Protein AF-A0AAW5B173-F1 (afdb_monomer)

Radius of gyration: 27.94 Å; Cα contacts (8 Å, |Δi|>4): 89; chains: 1; bounding box: 63×48×74 Å

Foldseek 3Di:
DDPVVVVLVVVLVVLLVVLVVVLVPPPPDPCDPVNNVVSLVVSLVSVCVVPVPDPVSVVSSVVSVVSVVVPPPPPPPPPPADQLFWAADPVRDIDGHRDPPDDDDDDDDPPPCCCPRPVLSRLLSCQLSLHDDDDDDPDDCPVVVSNVVSCVVNVRPDDDDDDDPPVD

pLDDT: mean 74.43, std 15.63, range [38.22, 95.88]

Solvent-accessible surface area (backbone atoms only — not comparable to full-atom values): 10838 Å² total; per-residue (Å²): 132,64,70,66,61,58,51,52,53,52,53,51,54,55,53,55,51,53,59,53,53,62,65,75,47,71,86,80,55,90,71,49,72,65,58,55,51,53,51,48,51,51,5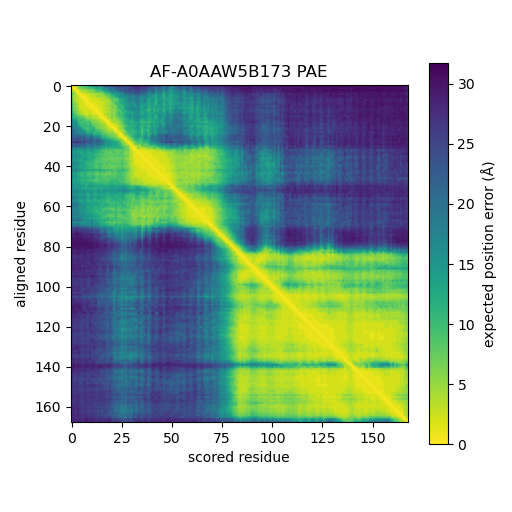3,48,51,53,47,43,75,76,40,80,86,53,75,70,68,52,53,62,52,52,48,52,52,53,50,50,62,71,58,60,67,79,72,79,75,76,69,87,64,76,57,68,35,74,46,79,44,96,87,70,50,70,53,70,40,76,59,87,87,60,83,86,86,91,81,76,65,87,88,67,45,58,59,73,74,47,47,52,57,50,51,48,38,39,44,69,67,61,55,87,81,86,85,87,64,89,59,89,51,57,58,56,54,50,49,56,52,45,36,68,73,60,66,44,88,69,88,88,86,85,84,84,72,90,89,112

Organism: Phocaeicola vulgatus (NCBI:txid821)

Secondary structure (DSSP, 8-state):
--HHHHHHHHHHHHHHHHHHHHHH-TTT----HHHHHHHHHHHHHHHHHH-TT-GGGHHHHHHHHHHHHHT--------SPPPSEEEEPTTS-EEEE--TTS-------TTS-HIIIIIHHHHHHHHHTT--------STTHHHHHHHHHHHHHT-SS-------TT-

Mean predicted aligned error: 16.07 Å

Structure (mmCIF, N/CA/C/O backbone):
data_AF-A0AAW5B173-F1
#
_entry.id   AF-A0AAW5B173-F1
#
loop_
_atom_site.group_PDB
_atom_site.id
_atom_site.type_symbol
_atom_site.label_atom_id
_atom_site.label_alt_id
_atom_site.label_comp_id
_atom_site.label_asym_id
_atom_site.label_entity_id
_atom_site.label_seq_id
_atom_site.pdbx_PDB_ins_code
_atom_site.Cartn_x
_atom_site.Cartn_y
_atom_site.Cartn_z
_atom_site.occupancy
_atom_site.B_iso_or_equiv
_atom_site.auth_seq_id
_atom_site.auth_comp_id
_atom_site.auth_asym_id
_atom_site.auth_atom_id
_atom_site.pdbx_PDB_model_num
ATOM 1 N N . MET A 1 1 ? 40.596 -34.168 -40.998 1.00 51.16 1 MET A N 1
ATOM 2 C CA . MET A 1 1 ? 39.639 -33.138 -40.538 1.00 51.16 1 MET A CA 1
ATOM 3 C C . MET A 1 1 ? 40.413 -32.224 -39.595 1.00 51.16 1 MET A C 1
ATOM 5 O O . MET A 1 1 ? 40.800 -32.687 -38.531 1.00 51.16 1 MET A O 1
ATOM 9 N N . ASN A 1 2 ? 40.796 -31.025 -40.049 1.00 49.12 2 ASN A N 1
ATOM 10 C CA . ASN A 1 2 ? 41.747 -30.163 -39.331 1.00 49.12 2 ASN A CA 1
ATOM 11 C C . ASN A 1 2 ? 41.165 -29.654 -38.004 1.00 49.12 2 ASN A C 1
ATOM 13 O O . ASN A 1 2 ? 39.998 -29.263 -37.943 1.00 49.12 2 ASN A O 1
ATOM 17 N N . MET A 1 3 ? 41.997 -29.645 -36.960 1.00 54.06 3 MET A N 1
ATOM 18 C CA . MET A 1 3 ? 41.644 -29.212 -35.601 1.00 54.06 3 MET A CA 1
ATOM 19 C C . MET A 1 3 ? 41.111 -27.768 -35.548 1.00 54.06 3 MET A C 1
ATOM 21 O O . MET A 1 3 ? 40.258 -27.472 -34.712 1.00 54.06 3 MET A O 1
ATOM 25 N N . ASP A 1 4 ? 41.512 -26.916 -36.493 1.00 65.25 4 ASP A N 1
ATOM 26 C CA . ASP A 1 4 ? 41.106 -25.506 -36.573 1.00 65.25 4 ASP A CA 1
ATOM 27 C C . ASP A 1 4 ? 39.616 -25.328 -36.892 1.00 65.25 4 ASP A C 1
ATOM 29 O O . ASP A 1 4 ? 38.929 -24.522 -36.266 1.00 65.25 4 ASP A O 1
ATOM 33 N N . HIS A 1 5 ? 39.063 -26.150 -37.788 1.00 57.53 5 HIS A N 1
ATOM 34 C CA . HIS A 1 5 ? 37.633 -26.096 -38.113 1.00 57.53 5 HIS A CA 1
ATOM 35 C C . HIS A 1 5 ? 36.759 -26.539 -36.939 1.00 57.53 5 HIS A C 1
ATOM 37 O O . HIS A 1 5 ? 35.691 -25.976 -36.706 1.00 57.53 5 HIS A O 1
ATOM 43 N N . MET A 1 6 ? 37.211 -27.530 -36.169 1.00 56.50 6 MET A N 1
ATOM 44 C CA . MET A 1 6 ? 36.481 -28.000 -34.993 1.00 56.50 6 MET A CA 1
ATOM 45 C C . MET A 1 6 ? 36.509 -26.963 -33.861 1.00 56.50 6 MET A C 1
ATOM 47 O O . MET A 1 6 ? 35.520 -26.820 -33.143 1.00 56.50 6 MET A O 1
ATOM 51 N N . PHE A 1 7 ? 37.608 -26.218 -33.718 1.00 63.25 7 PHE A N 1
ATOM 52 C CA . PHE A 1 7 ? 37.722 -25.137 -32.739 1.00 63.25 7 PHE A CA 1
ATOM 53 C C . PHE A 1 7 ? 36.816 -23.948 -33.099 1.00 63.25 7 PHE A C 1
ATOM 55 O O . PHE A 1 7 ? 36.067 -23.464 -32.250 1.00 63.25 7 PHE A O 1
ATOM 62 N N . ILE A 1 8 ? 36.796 -23.554 -34.376 1.00 61.97 8 ILE A N 1
ATOM 63 C CA . ILE A 1 8 ? 35.928 -22.486 -34.894 1.00 61.97 8 ILE A CA 1
ATOM 64 C C . ILE A 1 8 ? 34.444 -22.858 -34.757 1.00 61.97 8 ILE A C 1
ATOM 66 O O . ILE A 1 8 ? 33.654 -22.047 -34.278 1.00 61.97 8 ILE A O 1
ATOM 70 N N . MET A 1 9 ? 34.056 -24.100 -35.073 1.00 60.03 9 MET A N 1
ATOM 71 C CA . MET A 1 9 ? 32.668 -24.549 -34.894 1.00 60.03 9 MET A CA 1
ATOM 72 C C . MET A 1 9 ? 32.230 -24.564 -33.423 1.00 60.03 9 MET A C 1
ATOM 74 O O . MET A 1 9 ? 31.082 -24.237 -33.122 1.00 60.03 9 MET A O 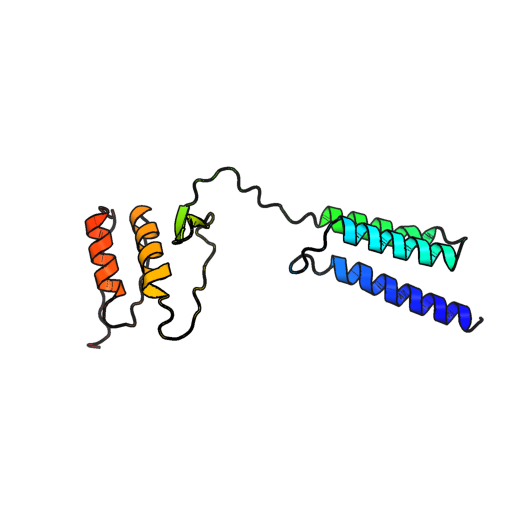1
ATOM 78 N N . ARG A 1 10 ? 33.129 -24.903 -32.489 1.00 57.72 10 ARG A N 1
ATOM 79 C CA . ARG A 1 10 ? 32.835 -24.861 -31.046 1.00 57.72 10 ARG A CA 1
ATOM 80 C C . ARG A 1 10 ? 32.691 -23.431 -30.525 1.00 57.72 10 ARG A C 1
ATOM 82 O O . ARG A 1 10 ? 31.810 -23.185 -29.705 1.00 57.72 10 ARG A O 1
ATOM 89 N N . LEU A 1 11 ? 33.507 -22.498 -31.018 1.00 59.88 11 LEU A N 1
ATOM 90 C CA . LEU A 1 11 ? 33.406 -21.078 -30.675 1.00 59.88 11 LEU A CA 1
ATOM 91 C C . LEU A 1 11 ? 32.110 -20.459 -31.222 1.00 59.88 11 LEU A C 1
ATOM 93 O O . LEU A 1 11 ? 31.413 -19.758 -30.492 1.00 59.88 11 LEU A O 1
ATOM 97 N N . ALA A 1 12 ? 31.740 -20.787 -32.463 1.00 59.53 12 ALA A N 1
ATOM 98 C CA . ALA A 1 12 ? 30.469 -20.373 -33.052 1.00 59.53 12 ALA A CA 1
ATOM 99 C C . ALA A 1 12 ? 29.271 -20.933 -32.262 1.00 59.53 12 ALA A C 1
ATOM 101 O O . ALA A 1 12 ? 28.361 -20.183 -31.922 1.00 59.53 12 ALA A O 1
ATOM 102 N N . ALA A 1 13 ? 29.294 -22.218 -31.885 1.00 59.66 13 ALA A N 1
ATOM 103 C CA . ALA A 1 13 ? 28.235 -22.838 -31.081 1.0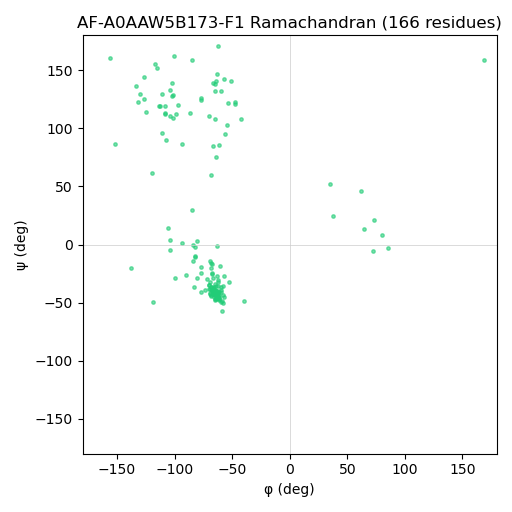0 59.66 13 ALA A CA 1
ATOM 104 C C . ALA A 1 13 ? 28.079 -22.203 -29.681 1.00 59.66 13 ALA A C 1
ATOM 106 O O . ALA A 1 13 ? 26.959 -22.069 -29.188 1.00 59.66 13 ALA A O 1
ATOM 107 N N . LEU A 1 14 ? 29.183 -21.775 -29.056 1.00 59.16 14 LEU A N 1
ATOM 108 C CA . LEU A 1 14 ? 29.177 -21.059 -27.773 1.00 59.16 14 LEU A CA 1
ATOM 109 C C . LEU A 1 14 ? 28.554 -19.659 -27.882 1.00 59.16 14 LEU A C 1
ATOM 111 O O . LEU A 1 14 ? 27.795 -19.267 -26.996 1.00 59.16 14 LEU A O 1
ATOM 115 N N . LEU A 1 15 ? 28.822 -18.933 -28.972 1.00 58.38 15 LEU A N 1
ATOM 116 C CA . LEU A 1 15 ? 28.199 -17.632 -29.244 1.00 58.38 15 LEU A CA 1
ATOM 117 C C . LEU A 1 15 ? 26.698 -17.785 -29.550 1.00 58.38 15 LEU A C 1
ATOM 119 O O . LEU A 1 15 ? 25.884 -17.101 -28.932 1.00 58.38 15 LEU A O 1
ATOM 123 N N . PHE A 1 16 ? 26.313 -18.782 -30.360 1.00 58.38 16 PHE A N 1
ATOM 124 C CA . PHE A 1 16 ? 24.904 -19.118 -30.625 1.00 58.38 16 PHE A CA 1
ATOM 125 C C . PHE A 1 16 ? 24.111 -19.454 -29.348 1.00 58.38 16 PHE A C 1
ATOM 127 O O . PHE A 1 16 ? 22.935 -19.101 -29.231 1.00 58.38 16 PHE A O 1
ATOM 134 N N . GLY A 1 17 ? 24.743 -20.101 -28.362 1.00 58.25 17 GLY A N 1
ATOM 135 C CA . GLY A 1 17 ? 24.123 -20.374 -27.061 1.00 58.25 17 GLY A CA 1
ATOM 136 C C . GLY A 1 17 ? 23.803 -19.106 -26.257 1.00 58.25 17 GLY A C 1
ATOM 137 O O . GLY A 1 17 ? 22.780 -19.056 -25.570 1.00 58.25 17 GLY A O 1
ATOM 138 N N . GLY A 1 18 ? 24.631 -18.062 -26.377 1.00 58.72 18 GLY A N 1
ATOM 139 C CA . GLY A 1 18 ? 24.446 -16.777 -25.694 1.00 58.72 18 GLY A CA 1
ATOM 140 C C . GLY A 1 18 ? 23.252 -15.978 -26.225 1.00 58.72 18 GLY A C 1
ATOM 141 O O . GLY A 1 18 ? 22.445 -15.472 -25.436 1.00 58.72 18 GLY A O 1
ATOM 142 N N . GLY A 1 19 ? 23.082 -15.932 -27.551 1.00 56.53 19 GLY A N 1
ATOM 143 C CA . GLY A 1 19 ? 21.942 -15.284 -28.206 1.00 56.53 19 GLY A CA 1
ATOM 144 C C . GLY A 1 19 ? 20.602 -15.934 -27.844 1.00 56.53 19 GLY A C 1
ATOM 145 O O . GLY A 1 19 ? 19.656 -15.238 -27.467 1.00 56.53 19 GLY A O 1
ATOM 146 N N . ILE A 1 20 ? 20.531 -17.269 -27.845 1.00 57.34 20 ILE A N 1
ATOM 147 C CA . ILE A 1 20 ? 19.313 -18.022 -27.489 1.00 57.34 20 ILE A CA 1
ATOM 148 C C . ILE A 1 20 ? 18.986 -17.890 -25.993 1.00 57.34 20 ILE A C 1
ATOM 150 O O . ILE A 1 20 ? 17.819 -17.712 -25.632 1.00 57.34 20 ILE A O 1
ATOM 154 N N . ALA A 1 21 ? 19.995 -17.893 -25.113 1.00 56.06 21 ALA A N 1
ATOM 155 C CA . ALA A 1 21 ? 19.792 -17.649 -23.684 1.00 56.06 21 ALA A CA 1
ATOM 156 C C . ALA A 1 21 ? 19.169 -16.264 -23.428 1.00 56.06 21 ALA A C 1
ATOM 158 O O . ALA A 1 21 ? 18.290 -16.127 -22.578 1.00 56.06 21 ALA A O 1
ATOM 159 N N . SER A 1 22 ? 19.538 -15.248 -24.216 1.00 56.09 22 SER A N 1
ATOM 160 C CA . SER A 1 22 ? 18.944 -13.908 -24.117 1.00 56.09 22 SER A CA 1
ATOM 161 C C . SER A 1 22 ? 17.464 -13.852 -24.539 1.00 56.09 22 SER A C 1
ATOM 163 O O . SER A 1 22 ? 16.717 -12.999 -24.053 1.00 56.09 22 SER A O 1
ATOM 165 N N . CYS A 1 23 ? 17.016 -14.784 -25.388 1.00 55.22 23 CYS A N 1
ATOM 166 C CA . CYS A 1 23 ? 15.616 -14.931 -25.790 1.00 55.22 23 CYS A CA 1
ATOM 167 C C . CYS A 1 23 ? 14.763 -15.683 -24.753 1.00 55.22 23 CYS A C 1
ATOM 169 O O . CYS A 1 23 ? 13.565 -15.421 -24.666 1.00 55.22 23 CYS A O 1
ATOM 171 N N . LEU A 1 24 ? 15.355 -16.589 -23.964 1.00 56.50 24 LEU A N 1
ATOM 172 C CA . LEU A 1 24 ? 14.641 -17.425 -22.983 1.00 56.50 24 LEU A CA 1
ATOM 173 C C . LEU A 1 24 ? 14.365 -16.724 -21.640 1.00 56.50 24 LEU A C 1
ATOM 175 O O . LEU A 1 24 ? 13.559 -17.217 -20.854 1.00 56.50 24 LEU A O 1
ATOM 179 N N . PHE A 1 25 ? 14.959 -15.551 -21.386 1.00 53.16 25 PHE A N 1
ATOM 180 C CA . PHE A 1 25 ? 14.724 -14.767 -20.163 1.00 53.16 25 PHE A CA 1
ATOM 181 C C . PHE A 1 25 ? 14.139 -13.363 -20.431 1.00 53.16 25 PHE A C 1
ATOM 183 O O . PHE A 1 25 ? 14.740 -12.355 -20.048 1.00 53.16 25 PHE A O 1
ATOM 190 N N . PRO A 1 26 ? 12.934 -13.249 -21.026 1.00 52.41 26 PRO A N 1
ATOM 191 C CA . PRO A 1 26 ? 12.288 -11.954 -21.263 1.00 52.41 26 PRO A CA 1
ATOM 192 C C . PRO A 1 26 ? 11.817 -11.256 -19.971 1.00 52.41 26 PRO A C 1
ATOM 194 O O . PRO A 1 26 ? 11.519 -10.066 -19.987 1.00 52.41 26 PRO A O 1
ATOM 197 N N . GLY A 1 27 ? 11.756 -11.968 -18.838 1.00 46.12 27 GLY A N 1
ATOM 198 C CA . GLY A 1 27 ? 11.125 -11.480 -17.606 1.00 46.12 27 GLY A CA 1
ATOM 199 C C . GLY A 1 27 ? 11.966 -10.568 -16.704 1.00 46.12 27 GLY A C 1
ATOM 200 O O . GLY A 1 27 ? 11.419 -10.018 -15.752 1.00 46.12 27 GLY A O 1
ATOM 201 N N . LYS A 1 28 ? 13.277 -10.400 -16.941 1.00 44.94 28 LYS A N 1
ATOM 202 C CA . LYS A 1 28 ? 14.139 -9.634 -16.006 1.00 44.94 28 LYS A CA 1
ATOM 203 C C . LYS A 1 28 ? 15.141 -8.684 -16.658 1.00 44.94 28 LYS A C 1
ATOM 205 O O . LYS A 1 28 ? 15.584 -7.738 -16.014 1.00 44.94 28 LYS A O 1
ATOM 210 N N . SER A 1 29 ? 15.464 -8.886 -17.932 1.00 47.09 29 SER A N 1
ATOM 211 C CA . SER A 1 29 ? 16.364 -8.011 -18.678 1.00 47.09 29 SER A CA 1
ATOM 212 C C . SER A 1 29 ? 15.551 -7.121 -19.616 1.00 47.09 29 SER A C 1
ATOM 214 O O . SER A 1 29 ? 15.000 -7.596 -20.608 1.00 47.09 29 SER A O 1
ATOM 216 N N . ARG A 1 30 ? 15.493 -5.811 -19.336 1.00 53.59 30 ARG A N 1
ATOM 217 C CA . ARG A 1 30 ? 15.097 -4.786 -20.323 1.00 53.59 30 ARG A CA 1
ATOM 218 C C . ARG A 1 30 ? 16.182 -4.673 -21.401 1.00 53.59 30 ARG A C 1
ATOM 220 O O . ARG A 1 30 ? 16.799 -3.624 -21.570 1.00 53.59 30 ARG A O 1
ATOM 227 N N . MET A 1 31 ? 16.464 -5.752 -22.123 1.00 60.47 31 MET A N 1
ATOM 228 C CA . MET A 1 31 ? 17.388 -5.673 -23.241 1.00 60.47 31 MET A CA 1
ATOM 229 C C . MET A 1 31 ? 16.713 -4.874 -24.356 1.00 60.47 31 MET A C 1
ATOM 231 O O . MET A 1 31 ? 15.726 -5.322 -24.946 1.00 60.47 31 MET A O 1
ATOM 235 N N . SER A 1 32 ? 17.215 -3.663 -24.610 1.00 65.31 32 SER A N 1
ATOM 236 C CA . SER A 1 32 ? 16.710 -2.794 -25.677 1.00 65.31 32 SER A CA 1
ATOM 237 C C . SER A 1 32 ? 16.650 -3.559 -27.002 1.00 65.31 32 SER A C 1
ATOM 239 O O . SER A 1 32 ? 17.548 -4.346 -27.311 1.00 65.31 32 SER A O 1
ATOM 241 N N . HIS A 1 33 ? 15.603 -3.330 -27.803 1.00 68.31 33 HIS A N 1
ATOM 242 C CA . HIS A 1 33 ? 15.493 -3.907 -29.149 1.00 68.31 33 HIS A CA 1
ATOM 243 C C . HIS A 1 33 ? 16.724 -3.624 -30.009 1.00 68.31 33 HIS A C 1
ATOM 245 O O . HIS A 1 33 ? 17.133 -4.485 -30.781 1.00 68.31 33 HIS A O 1
ATOM 251 N N . VAL A 1 34 ? 17.350 -2.467 -29.795 1.00 69.06 34 VAL A N 1
ATOM 252 C CA . VAL A 1 34 ? 18.591 -2.071 -30.459 1.00 69.06 34 VAL A CA 1
ATOM 253 C C . VAL A 1 34 ? 19.741 -3.005 -30.077 1.00 69.06 34 VAL A C 1
ATOM 255 O O . VAL A 1 34 ? 20.430 -3.501 -30.959 1.00 69.06 34 VAL A O 1
ATOM 258 N N . LEU A 1 35 ? 19.917 -3.310 -28.785 1.00 71.69 35 LEU A N 1
ATOM 259 C CA . LEU A 1 35 ? 21.018 -4.164 -28.325 1.00 71.69 35 LEU A CA 1
ATOM 260 C C . LEU A 1 35 ? 20.875 -5.603 -28.838 1.00 71.69 35 LEU A C 1
ATOM 262 O O . LEU A 1 35 ? 21.857 -6.205 -29.248 1.00 71.69 35 LEU A O 1
ATOM 266 N N . PHE A 1 36 ? 19.647 -6.127 -28.878 1.00 74.75 36 PHE A N 1
ATOM 267 C CA . PHE A 1 36 ? 19.377 -7.447 -29.451 1.00 74.75 36 PHE A CA 1
ATOM 268 C C . PHE A 1 36 ? 19.747 -7.521 -30.939 1.00 74.75 36 PHE A C 1
ATOM 270 O O . PHE A 1 36 ? 20.429 -8.450 -31.356 1.00 74.75 36 PHE A O 1
ATOM 277 N N . LEU A 1 37 ? 19.330 -6.530 -31.735 1.00 74.88 37 LEU A N 1
ATOM 278 C CA . LEU A 1 37 ? 19.643 -6.494 -33.165 1.00 74.88 37 LEU A CA 1
ATOM 279 C C . LEU A 1 37 ? 21.147 -6.352 -33.416 1.00 74.88 37 LEU A C 1
ATOM 281 O O . LEU A 1 37 ? 21.676 -7.022 -34.297 1.00 74.88 37 LEU A O 1
ATOM 285 N N . LEU A 1 38 ? 21.844 -5.532 -32.623 1.00 78.19 38 LEU A N 1
ATOM 286 C CA . LEU A 1 38 ? 23.298 -5.387 -32.721 1.00 78.19 38 LEU A CA 1
ATOM 287 C C . LEU A 1 38 ? 24.033 -6.701 -32.430 1.00 78.19 38 LEU A C 1
ATOM 289 O O . LEU A 1 38 ? 24.983 -7.022 -33.137 1.00 78.19 38 LEU A O 1
ATOM 293 N N . LEU A 1 39 ? 23.578 -7.475 -31.440 1.00 75.06 39 LEU A N 1
ATOM 294 C CA . LEU A 1 39 ? 24.158 -8.784 -31.126 1.00 75.06 39 LEU A CA 1
ATOM 295 C C . LEU A 1 39 ? 23.936 -9.794 -32.261 1.00 75.06 39 LEU A C 1
ATOM 297 O O . LEU A 1 39 ? 24.890 -10.439 -32.684 1.00 75.06 39 LEU A O 1
ATOM 301 N N . VAL A 1 40 ? 22.723 -9.865 -32.822 1.00 76.25 40 VAL A N 1
ATOM 302 C CA . VAL A 1 40 ? 22.425 -10.746 -33.969 1.00 76.25 40 VAL A CA 1
ATOM 303 C C . VAL A 1 40 ? 23.262 -10.370 -35.198 1.00 76.25 40 VAL A C 1
ATOM 305 O O . VAL A 1 40 ? 23.780 -11.246 -35.892 1.00 76.25 40 VAL A O 1
ATOM 308 N N . LEU A 1 41 ? 23.434 -9.072 -35.467 1.00 79.06 41 LEU A N 1
ATOM 309 C CA . LEU A 1 41 ? 24.276 -8.596 -36.568 1.00 79.06 41 LEU A CA 1
ATOM 310 C C . LEU A 1 41 ? 25.756 -8.925 -36.342 1.00 79.06 41 LEU A C 1
ATOM 312 O O . LEU A 1 41 ? 26.424 -9.365 -37.277 1.00 79.06 41 LEU A O 1
ATOM 316 N N . ALA A 1 42 ? 26.257 -8.754 -35.117 1.00 78.38 42 ALA A N 1
ATOM 317 C CA . ALA A 1 42 ? 27.632 -9.093 -34.766 1.00 78.38 42 ALA A CA 1
ATOM 318 C C . ALA A 1 42 ? 27.904 -10.597 -34.934 1.00 78.38 42 ALA A C 1
ATOM 320 O O . ALA A 1 42 ? 28.902 -10.971 -35.547 1.00 78.38 42 ALA A O 1
ATOM 321 N N . GLU A 1 43 ? 26.997 -11.457 -34.467 1.00 72.06 43 GLU A N 1
ATOM 322 C CA . GLU A 1 43 ? 27.095 -12.911 -34.657 1.00 72.06 43 GLU A CA 1
ATOM 323 C C . GLU A 1 43 ? 27.083 -13.290 -36.143 1.00 72.06 43 GLU A C 1
ATOM 325 O O . GLU A 1 43 ? 27.916 -14.080 -36.592 1.00 72.06 43 GLU A O 1
ATOM 330 N N . THR A 1 44 ? 26.197 -12.672 -36.929 1.00 75.12 44 THR A N 1
ATOM 331 C CA . THR A 1 44 ? 26.103 -12.914 -38.377 1.00 75.12 44 THR A CA 1
ATOM 332 C C . THR A 1 44 ? 27.380 -12.484 -39.108 1.00 75.12 44 THR A C 1
ATOM 334 O O . THR A 1 44 ? 27.854 -13.196 -39.994 1.00 75.12 44 THR A O 1
ATOM 337 N N . ALA A 1 45 ? 27.982 -11.356 -38.719 1.00 76.19 45 ALA A N 1
ATOM 338 C CA . ALA A 1 45 ? 29.235 -10.871 -39.297 1.00 76.19 45 ALA A CA 1
ATOM 339 C C . ALA A 1 45 ? 30.419 -11.802 -38.980 1.00 76.19 45 ALA A C 1
ATOM 341 O O . ALA A 1 45 ? 31.218 -12.108 -39.866 1.00 76.19 45 ALA A O 1
ATOM 342 N N . VAL A 1 46 ? 30.508 -12.300 -37.741 1.00 73.81 46 VAL A N 1
ATOM 343 C CA . VAL A 1 46 ? 31.537 -13.270 -37.324 1.00 73.81 46 VAL A CA 1
ATOM 344 C C . VAL A 1 46 ? 31.370 -14.605 -38.059 1.00 73.81 46 VAL A C 1
ATOM 346 O O . VAL A 1 46 ? 32.356 -15.189 -38.517 1.00 73.81 46 VAL A O 1
ATOM 349 N N . ALA A 1 47 ? 30.134 -15.078 -38.230 1.00 69.12 47 ALA A N 1
ATOM 350 C CA . ALA A 1 47 ? 29.842 -16.296 -38.986 1.00 69.12 47 ALA A CA 1
ATOM 351 C C . ALA A 1 47 ? 30.211 -16.161 -40.477 1.00 69.12 47 ALA A C 1
ATOM 353 O O . ALA A 1 47 ? 30.809 -17.068 -41.057 1.00 69.12 47 ALA A O 1
ATOM 354 N N . HIS A 1 48 ? 29.931 -15.005 -41.087 1.00 70.06 48 HIS A N 1
ATOM 355 C CA . HIS A 1 48 ? 30.308 -14.738 -42.477 1.00 70.06 48 HIS A CA 1
ATOM 356 C C . HIS A 1 48 ? 31.830 -14.656 -42.668 1.00 70.06 48 HIS A C 1
ATOM 358 O O . HIS A 1 48 ? 32.359 -15.203 -43.632 1.00 70.06 48 HIS A O 1
ATOM 364 N N . ALA A 1 49 ? 32.549 -14.033 -41.728 1.00 72.31 49 ALA A N 1
ATOM 365 C CA . ALA A 1 49 ? 34.008 -13.925 -41.783 1.00 72.31 49 ALA A CA 1
ATOM 366 C C . ALA A 1 49 ? 3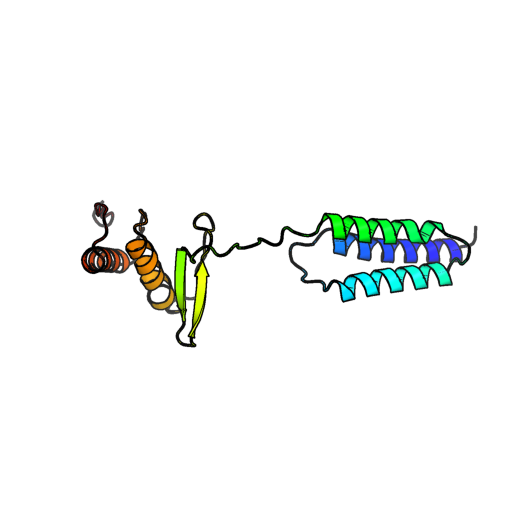4.729 -15.276 -41.624 1.00 72.31 49 ALA A C 1
ATOM 368 O O . ALA A 1 49 ? 35.833 -15.450 -42.133 1.00 72.31 49 ALA A O 1
ATOM 369 N N . THR A 1 50 ? 34.124 -16.231 -40.913 1.00 68.75 50 THR A N 1
ATOM 370 C CA . THR A 1 50 ? 34.718 -17.554 -40.652 1.00 68.75 50 THR A CA 1
ATOM 371 C C . THR A 1 50 ? 34.366 -18.599 -41.710 1.00 68.75 50 THR A C 1
ATOM 373 O O . THR A 1 50 ? 35.140 -19.530 -41.928 1.00 68.75 50 THR A O 1
ATOM 376 N N . THR A 1 51 ? 33.236 -18.441 -42.397 1.00 66.75 51 THR A N 1
ATOM 377 C CA . THR A 1 51 ? 32.723 -19.402 -43.385 1.00 66.75 51 THR A CA 1
ATOM 378 C C . THR A 1 51 ? 31.876 -18.670 -44.437 1.00 66.75 51 THR A C 1
ATOM 380 O O . THR A 1 51 ? 30.653 -18.589 -44.293 1.00 66.75 51 THR A O 1
ATOM 383 N N . PRO A 1 52 ? 32.505 -18.136 -45.502 1.00 63.34 52 PRO A N 1
ATOM 384 C CA . PRO A 1 52 ? 31.846 -17.255 -46.472 1.00 63.34 52 PRO A CA 1
ATOM 385 C C . PRO A 1 52 ? 30.695 -17.919 -47.243 1.00 63.34 52 PRO A C 1
ATOM 387 O O . PRO A 1 52 ? 29.714 -17.256 -47.575 1.00 63.34 52 PRO A O 1
ATOM 390 N N . ASP A 1 53 ? 30.784 -19.233 -47.471 1.00 63.34 53 ASP A N 1
ATOM 391 C CA . ASP A 1 53 ? 29.893 -19.974 -48.379 1.00 63.34 53 ASP A CA 1
ATOM 392 C C . ASP A 1 53 ? 28.672 -20.612 -47.682 1.00 63.34 53 ASP A C 1
ATOM 394 O O . ASP A 1 53 ? 27.849 -21.288 -48.306 1.00 63.34 53 ASP A O 1
ATOM 398 N N . GLY A 1 54 ? 28.528 -20.425 -46.366 1.00 62.62 54 GLY A N 1
ATOM 399 C CA . GLY A 1 54 ? 27.454 -21.027 -45.575 1.00 62.62 54 GLY A CA 1
ATOM 400 C C . GLY A 1 54 ? 26.234 -20.121 -45.425 1.00 62.62 54 GLY A C 1
ATOM 401 O O . GLY A 1 54 ? 26.066 -19.446 -44.422 1.00 62.62 54 GLY A O 1
ATOM 402 N N . TRP A 1 55 ? 25.294 -20.145 -46.363 1.00 62.47 55 TRP A N 1
ATOM 403 C CA . TRP A 1 55 ? 24.030 -19.395 -46.220 1.00 62.47 55 TRP A CA 1
ATOM 404 C C . TRP A 1 55 ? 23.178 -19.825 -45.001 1.00 62.47 55 TRP A C 1
ATOM 406 O O . TRP A 1 55 ? 22.318 -19.080 -44.530 1.00 62.47 55 TRP A O 1
ATOM 416 N N . TRP A 1 56 ? 23.440 -21.013 -44.448 1.00 62.38 56 TRP A N 1
ATOM 417 C CA . TRP A 1 56 ? 22.730 -21.595 -43.309 1.00 62.38 56 TRP A CA 1
ATOM 418 C C . TRP A 1 56 ? 22.950 -20.862 -41.971 1.00 62.38 56 TRP A C 1
ATOM 420 O O . TRP A 1 56 ? 22.126 -21.018 -41.070 1.00 62.38 56 TRP A O 1
ATOM 430 N N . PHE A 1 57 ? 23.974 -20.006 -41.833 1.00 65.56 57 PHE A N 1
ATOM 431 C CA . PHE A 1 57 ? 24.184 -19.182 -40.624 1.00 65.56 57 PHE A CA 1
ATOM 432 C C . PHE A 1 57 ? 23.131 -18.086 -40.427 1.00 65.56 57 PHE A C 1
ATOM 434 O O . PHE A 1 57 ? 23.000 -17.547 -39.330 1.00 65.56 57 PHE A O 1
ATOM 441 N N . LEU A 1 58 ? 22.360 -17.763 -41.468 1.00 66.69 58 LEU A N 1
ATOM 442 C CA . LEU A 1 58 ? 21.274 -16.787 -41.379 1.00 66.69 58 LEU A CA 1
ATOM 443 C C . LEU A 1 58 ? 20.028 -17.372 -40.698 1.00 66.69 58 LEU A C 1
ATOM 445 O O . LEU A 1 58 ? 19.242 -16.628 -40.112 1.00 66.69 58 LEU A O 1
ATOM 449 N N . LEU A 1 59 ? 19.854 -18.699 -40.728 1.00 68.81 59 LEU A N 1
ATOM 450 C CA . LEU A 1 59 ? 18.658 -19.362 -40.202 1.00 68.81 59 LEU A CA 1
ATOM 451 C C . LEU A 1 59 ? 18.455 -19.127 -38.698 1.00 68.81 59 LEU A C 1
ATOM 453 O O . LEU A 1 59 ? 17.347 -18.744 -38.322 1.00 68.81 59 LEU A O 1
ATOM 457 N N . PRO A 1 60 ? 19.463 -19.269 -37.818 1.00 67.69 60 PRO A N 1
ATOM 458 C CA . PRO A 1 60 ? 19.238 -19.062 -36.392 1.00 67.69 60 PRO A CA 1
ATOM 459 C C . PRO A 1 60 ? 19.022 -17.582 -36.038 1.00 67.69 60 PRO A C 1
ATOM 461 O O . PRO A 1 60 ? 18.265 -17.294 -35.114 1.00 67.69 60 PRO A O 1
ATOM 464 N N . GLY A 1 61 ? 19.611 -16.643 -36.792 1.00 69.94 61 GLY A N 1
ATOM 465 C CA . GLY A 1 61 ? 19.346 -15.206 -36.647 1.00 69.94 61 GLY A CA 1
ATOM 466 C C . GLY A 1 61 ? 17.908 -14.839 -37.029 1.00 69.94 61 GLY A C 1
ATOM 467 O O . GLY A 1 61 ? 17.231 -14.110 -36.307 1.00 69.94 61 GLY A O 1
ATOM 468 N N . VAL A 1 62 ? 17.391 -15.412 -38.119 1.00 75.00 62 VAL A N 1
ATOM 469 C CA . VAL A 1 62 ? 15.978 -15.259 -38.501 1.00 75.00 62 VAL A CA 1
ATOM 470 C C . VAL A 1 62 ? 15.061 -15.890 -37.451 1.00 75.00 62 VAL A C 1
ATOM 472 O O . VAL A 1 62 ? 14.084 -15.265 -37.037 1.00 75.00 62 VAL A O 1
ATOM 475 N N . VAL A 1 63 ? 15.387 -17.090 -36.963 1.00 74.38 63 VAL A N 1
ATOM 476 C CA . VAL A 1 63 ? 14.606 -17.773 -35.921 1.00 74.38 63 VAL A CA 1
ATOM 477 C C . VAL A 1 63 ? 14.606 -16.978 -34.614 1.00 74.38 63 VAL A C 1
ATOM 479 O O . VAL A 1 63 ? 13.545 -16.832 -34.015 1.00 74.38 63 VAL A O 1
ATOM 482 N N . SER A 1 64 ? 15.732 -16.404 -34.183 1.00 70.56 64 SER A N 1
ATOM 483 C CA . SER A 1 64 ? 15.800 -15.613 -32.945 1.00 70.56 64 SER A CA 1
ATOM 484 C C . SER A 1 64 ? 14.995 -14.312 -33.045 1.00 70.56 64 SER A C 1
ATOM 486 O O . SER A 1 64 ? 14.299 -13.942 -32.094 1.00 70.56 64 SER A O 1
ATOM 488 N N . VAL A 1 65 ? 15.005 -13.655 -34.210 1.00 72.62 65 VAL A N 1
ATOM 489 C CA . VAL A 1 65 ? 14.165 -12.481 -34.492 1.00 72.62 65 VAL A CA 1
ATOM 490 C C . VAL A 1 65 ? 12.682 -12.857 -34.482 1.00 72.62 65 VAL A C 1
ATOM 492 O O . VAL A 1 65 ? 11.900 -12.195 -33.799 1.00 72.62 65 VAL A O 1
ATOM 495 N N . LEU A 1 66 ? 12.286 -13.935 -35.168 1.00 73.38 66 LEU A N 1
ATOM 496 C CA . LEU A 1 66 ? 10.898 -14.416 -35.188 1.00 73.38 66 LEU A CA 1
ATOM 497 C C . LEU A 1 66 ? 10.412 -14.830 -33.797 1.00 73.38 66 LEU A C 1
ATOM 499 O O . LEU A 1 66 ? 9.293 -14.490 -33.404 1.00 73.38 66 LEU A O 1
ATOM 503 N N . LEU A 1 67 ? 11.259 -15.509 -33.025 1.00 70.69 67 LEU A N 1
ATOM 504 C CA . LEU A 1 67 ? 10.961 -15.916 -31.658 1.00 70.69 67 LEU A CA 1
ATOM 505 C C . LEU A 1 67 ? 10.753 -14.682 -30.769 1.00 70.69 67 LEU A C 1
ATOM 507 O O . LEU A 1 67 ? 9.772 -14.606 -30.037 1.00 70.69 67 LEU A O 1
ATOM 511 N N . ARG A 1 68 ? 11.612 -13.662 -30.883 1.00 69.12 68 ARG A N 1
ATOM 512 C CA . ARG A 1 68 ? 11.493 -12.421 -30.101 1.00 69.12 68 ARG A CA 1
ATOM 513 C C . ARG A 1 68 ? 10.297 -11.558 -30.505 1.00 69.12 68 ARG A C 1
ATOM 515 O O . ARG A 1 68 ? 9.716 -10.900 -29.646 1.00 69.12 68 ARG A O 1
ATOM 522 N N . LEU A 1 69 ? 9.911 -11.572 -31.782 1.00 67.94 69 LEU A N 1
ATOM 523 C CA . LEU A 1 69 ? 8.665 -10.959 -32.255 1.00 67.94 69 LEU A CA 1
ATOM 524 C C . LEU A 1 69 ? 7.431 -11.718 -31.747 1.00 67.94 69 LEU A C 1
ATOM 526 O O . LEU A 1 69 ? 6.441 -11.084 -31.386 1.00 67.94 69 LEU A O 1
ATOM 530 N N . SER A 1 70 ? 7.504 -13.048 -31.660 1.00 69.56 70 SER A N 1
ATOM 531 C CA . SER A 1 70 ? 6.435 -13.893 -31.105 1.00 69.56 70 SER A CA 1
ATOM 532 C C . SER A 1 70 ? 6.301 -13.719 -29.588 1.00 69.56 70 SER A C 1
ATOM 534 O O . SER A 1 70 ? 5.194 -13.679 -29.061 1.00 69.56 70 SER A O 1
ATOM 536 N N . PHE A 1 71 ? 7.418 -13.501 -28.889 1.00 61.41 71 PHE A N 1
ATOM 537 C CA . PHE A 1 71 ? 7.468 -13.101 -27.481 1.00 61.41 71 PHE A CA 1
ATOM 538 C C . PHE A 1 71 ? 7.337 -11.588 -27.286 1.00 61.41 71 PHE A C 1
ATOM 540 O O . PHE A 1 71 ? 7.876 -11.058 -26.311 1.00 61.41 71 PHE A O 1
ATOM 547 N N . LYS A 1 72 ? 6.625 -10.868 -28.168 1.00 53.56 72 LYS A N 1
ATOM 548 C CA . LYS A 1 72 ? 6.186 -9.497 -27.881 1.00 53.56 72 LYS A CA 1
ATOM 549 C C . LYS A 1 72 ? 5.263 -9.565 -26.669 1.00 53.56 72 LYS A C 1
ATOM 551 O O . LYS A 1 72 ? 4.052 -9.719 -26.798 1.00 53.56 72 LYS A O 1
ATOM 556 N N . GLY A 1 73 ? 5.898 -9.527 -25.496 1.00 50.22 73 GLY A N 1
ATOM 557 C CA . GLY A 1 73 ? 5.280 -9.590 -24.191 1.00 50.22 73 GLY A CA 1
ATOM 558 C C . GLY A 1 73 ? 4.141 -8.609 -24.224 1.00 50.22 73 GLY A C 1
ATOM 559 O O . GLY A 1 73 ? 4.356 -7.452 -24.604 1.00 50.22 73 GLY A O 1
ATOM 560 N N . GLY A 1 74 ? 2.945 -9.133 -23.949 1.00 39.19 74 GLY A N 1
ATOM 561 C CA . GLY A 1 74 ? 1.719 -8.368 -23.941 1.00 39.19 74 GLY A CA 1
ATOM 562 C C . GLY A 1 74 ? 2.023 -7.051 -23.263 1.00 39.19 74 GLY A C 1
ATOM 563 O O . GLY A 1 74 ? 2.321 -6.999 -22.072 1.00 39.19 74 GLY A O 1
ATOM 564 N N . THR A 1 75 ? 2.066 -5.988 -24.060 1.00 39.69 75 THR A N 1
ATOM 565 C CA . THR A 1 75 ? 2.020 -4.662 -23.489 1.00 39.69 75 THR A CA 1
ATOM 566 C C . THR A 1 75 ? 0.639 -4.671 -22.881 1.00 39.69 75 THR A C 1
ATOM 568 O O . THR A 1 75 ? -0.338 -4.745 -23.630 1.00 39.69 75 THR A O 1
ATOM 571 N N . GLU A 1 76 ? 0.549 -4.740 -21.553 1.00 43.66 76 GLU A N 1
ATOM 572 C CA . GLU A 1 76 ? -0.701 -4.435 -20.888 1.00 43.66 76 GLU A CA 1
ATOM 573 C C . GLU A 1 76 ? -1.044 -3.026 -21.349 1.00 43.66 76 GLU A C 1
ATOM 575 O O . GLU A 1 76 ? -0.506 -2.020 -20.886 1.00 43.66 76 GLU A O 1
ATOM 580 N N . SER A 1 77 ? -1.873 -2.973 -22.387 1.00 38.22 77 SER A N 1
ATOM 581 C CA . SER A 1 77 ? -2.564 -1.784 -22.808 1.00 38.22 77 SER A CA 1
ATOM 582 C C . SER A 1 77 ? -3.520 -1.526 -21.662 1.00 38.22 77 SER A C 1
ATOM 584 O O . SER A 1 77 ? -4.655 -2.002 -21.655 1.00 38.22 77 SER A O 1
ATOM 586 N N . GLY A 1 78 ? -3.015 -0.839 -20.639 1.00 41.09 78 GLY A N 1
ATOM 587 C CA . GLY A 1 78 ? -3.817 -0.216 -19.608 1.00 41.09 78 GLY A CA 1
ATOM 588 C C . GLY A 1 78 ? -4.650 0.856 -20.289 1.00 41.09 78 GLY A C 1
ATOM 589 O O . GLY A 1 78 ? -4.330 2.040 -20.234 1.00 41.09 78 GLY A O 1
ATOM 590 N N . LYS A 1 79 ? -5.692 0.427 -21.006 1.00 38.44 79 LYS A N 1
ATOM 591 C CA . LYS A 1 79 ? -6.773 1.271 -21.487 1.00 38.44 79 LYS A CA 1
ATOM 592 C C . LYS A 1 79 ? -7.323 1.990 -20.270 1.00 38.44 79 LYS A C 1
ATOM 594 O O . LYS A 1 79 ? -8.020 1.350 -19.498 1.00 38.44 79 LYS A O 1
ATOM 599 N N . GLY A 1 80 ? -6.979 3.268 -20.105 1.00 41.19 80 GLY A N 1
ATOM 600 C CA . GLY A 1 80 ? -7.785 4.337 -19.496 1.00 41.19 80 GLY A CA 1
ATOM 601 C C . GLY A 1 80 ? -8.669 4.015 -18.284 1.00 41.19 80 GLY A C 1
ATOM 602 O O . GLY A 1 80 ? -9.664 4.703 -18.076 1.00 41.19 80 GLY A O 1
ATOM 603 N N . GLY A 1 81 ? -8.362 2.988 -17.498 1.00 45.88 81 GLY A N 1
ATOM 604 C CA . GLY A 1 81 ? -9.109 2.622 -16.311 1.00 45.88 81 GLY A CA 1
ATOM 605 C C . GLY A 1 81 ? -8.716 3.587 -15.212 1.00 45.88 81 GLY A C 1
ATOM 606 O O . GLY A 1 81 ? -7.527 3.739 -14.923 1.00 45.88 81 GLY A O 1
ATOM 607 N N . LYS A 1 82 ? -9.696 4.272 -14.613 1.00 53.09 82 LYS A N 1
ATOM 608 C CA . LYS A 1 82 ? -9.467 5.047 -13.390 1.00 53.09 82 LYS A CA 1
ATOM 609 C C . LYS A 1 82 ? -8.692 4.158 -12.415 1.00 53.09 82 LYS A C 1
ATOM 611 O O . LYS A 1 82 ? -9.157 3.070 -12.092 1.00 53.09 82 LYS A O 1
ATOM 616 N N . ALA A 1 83 ? -7.505 4.607 -12.003 1.00 58.47 83 ALA A N 1
ATOM 617 C CA . ALA A 1 83 ? -6.715 3.897 -11.006 1.00 58.47 83 ALA A CA 1
ATOM 618 C C . ALA A 1 83 ? -7.596 3.679 -9.773 1.00 58.47 83 ALA A C 1
ATOM 620 O O . ALA A 1 83 ? -8.137 4.641 -9.226 1.00 58.47 83 ALA A O 1
ATOM 621 N N . LEU A 1 84 ? -7.764 2.418 -9.394 1.00 70.88 84 LEU A N 1
ATOM 622 C CA . LEU A 1 84 ? -8.671 2.001 -8.333 1.00 70.88 84 LEU A CA 1
ATOM 623 C C . LEU A 1 84 ? -8.217 2.544 -6.973 1.00 70.88 84 LEU A C 1
ATOM 625 O O . LEU A 1 84 ? -9.033 2.916 -6.135 1.00 70.88 84 LEU A O 1
ATOM 629 N N . LEU A 1 85 ? -6.897 2.595 -6.775 1.00 81.25 85 LEU A N 1
ATOM 630 C CA . LEU A 1 85 ? -6.245 3.148 -5.594 1.00 81.25 85 LEU A CA 1
ATOM 631 C C . LEU A 1 85 ? -5.103 4.053 -6.065 1.00 81.25 85 LEU A C 1
ATOM 633 O O . LEU A 1 85 ? -4.356 3.705 -6.985 1.00 81.25 85 LEU A O 1
ATOM 637 N N . SER A 1 86 ? -4.965 5.224 -5.448 1.00 84.88 86 SER A N 1
ATOM 638 C CA . SER A 1 86 ? -3.860 6.150 -5.716 1.00 84.88 86 SER A CA 1
ATOM 639 C C . SER A 1 86 ? -3.242 6.605 -4.400 1.00 84.88 86 SER A C 1
ATOM 641 O O . SER A 1 86 ? -3.929 7.158 -3.542 1.00 84.88 86 SER A O 1
ATOM 643 N N . LEU A 1 87 ? -1.941 6.370 -4.240 1.00 85.50 87 LEU A N 1
ATOM 644 C CA . LEU A 1 87 ? -1.160 6.856 -3.108 1.00 85.50 87 LEU A CA 1
ATOM 645 C C . LEU A 1 87 ? -0.340 8.062 -3.549 1.00 85.50 87 LEU A C 1
ATOM 647 O O . LEU A 1 87 ? 0.387 7.997 -4.540 1.00 85.50 87 LEU A O 1
ATOM 651 N N . HIS A 1 88 ? -0.458 9.153 -2.801 1.00 84.88 88 HIS A N 1
ATOM 652 C CA . HIS A 1 88 ? 0.286 10.380 -3.043 1.00 84.88 88 HIS A CA 1
ATOM 653 C C . HIS A 1 88 ? 1.515 10.407 -2.138 1.00 84.88 88 HIS A C 1
ATOM 655 O O . HIS A 1 88 ? 1.386 10.358 -0.913 1.00 84.88 88 HIS A O 1
ATOM 661 N N . ALA A 1 89 ? 2.695 10.468 -2.741 1.00 84.56 89 ALA A N 1
ATOM 662 C CA . ALA A 1 89 ? 3.946 10.685 -2.037 1.00 84.56 89 ALA A CA 1
ATOM 663 C C . ALA A 1 89 ? 4.201 12.187 -1.828 1.00 84.56 89 ALA A C 1
ATOM 665 O O . ALA A 1 89 ? 3.649 13.042 -2.525 1.00 84.56 89 ALA A O 1
ATOM 666 N N . THR A 1 90 ? 5.042 12.509 -0.845 1.00 82.81 90 THR A N 1
ATOM 667 C CA . THR A 1 90 ? 5.350 13.892 -0.441 1.00 82.81 90 THR A CA 1
ATOM 668 C C . THR A 1 90 ? 6.039 14.701 -1.542 1.00 82.81 90 THR A C 1
ATOM 670 O O . THR A 1 90 ? 5.901 15.917 -1.590 1.00 82.81 90 THR A O 1
ATOM 673 N N . ASP A 1 91 ? 6.764 14.030 -2.434 1.00 84.12 91 ASP A N 1
ATOM 674 C CA . ASP A 1 91 ? 7.452 14.609 -3.594 1.00 84.12 91 ASP A CA 1
ATOM 675 C C . ASP A 1 91 ? 6.518 14.851 -4.798 1.00 84.12 91 ASP A C 1
ATOM 677 O O . ASP A 1 91 ? 6.970 15.269 -5.861 1.00 84.12 91 ASP A O 1
ATOM 681 N N . GLY A 1 92 ? 5.218 14.577 -4.651 1.00 81.50 92 GLY A N 1
ATOM 682 C CA . GLY A 1 92 ? 4.231 14.671 -5.725 1.00 81.50 92 GLY A CA 1
ATOM 683 C C . GLY A 1 92 ? 4.125 13.412 -6.589 1.00 81.50 92 GLY A C 1
ATOM 684 O O . GLY A 1 92 ? 3.245 13.349 -7.452 1.00 81.50 92 GLY A O 1
ATOM 685 N N . THR A 1 93 ? 4.949 12.386 -6.352 1.00 85.31 93 THR A N 1
ATOM 686 C CA . THR A 1 93 ? 4.843 11.104 -7.054 1.00 85.31 93 THR A CA 1
ATOM 687 C C . THR A 1 93 ? 3.517 10.426 -6.702 1.00 85.31 93 THR A C 1
ATOM 689 O O . THR A 1 93 ? 3.149 10.300 -5.534 1.00 85.31 93 THR A O 1
ATOM 692 N N . ILE A 1 94 ? 2.786 9.954 -7.715 1.00 84.31 94 ILE A N 1
ATOM 693 C CA . ILE A 1 94 ? 1.528 9.221 -7.520 1.00 84.31 94 ILE A CA 1
ATOM 694 C C . ILE A 1 94 ? 1.754 7.752 -7.857 1.00 84.31 94 ILE A C 1
ATOM 696 O O . ILE A 1 94 ? 1.953 7.392 -9.018 1.00 84.31 94 ILE A O 1
ATOM 700 N N . ILE A 1 95 ? 1.664 6.894 -6.846 1.00 84.12 95 ILE A N 1
ATOM 701 C CA . ILE A 1 95 ? 1.691 5.443 -7.022 1.00 84.12 95 ILE A CA 1
ATOM 702 C C . ILE A 1 95 ? 0.259 4.994 -7.307 1.00 84.12 95 ILE A C 1
ATOM 704 O O . ILE A 1 95 ? -0.624 5.113 -6.457 1.00 84.12 95 ILE A O 1
ATOM 708 N N . ARG A 1 96 ? 0.020 4.503 -8.525 1.00 86.06 96 ARG A N 1
ATOM 709 C CA . ARG A 1 96 ? -1.304 4.077 -8.992 1.00 86.06 96 ARG A CA 1
ATOM 710 C C . ARG A 1 96 ? -1.410 2.563 -9.001 1.00 86.06 96 ARG A C 1
ATOM 712 O O . ARG A 1 96 ? -0.538 1.882 -9.537 1.00 86.06 96 ARG A O 1
ATOM 719 N N . TYR A 1 97 ? -2.513 2.064 -8.461 1.00 82.31 97 TYR A N 1
ATOM 720 C CA . TYR A 1 97 ? -2.876 0.659 -8.517 1.00 82.31 97 TYR A CA 1
ATOM 721 C C . TYR A 1 97 ? -4.055 0.456 -9.459 1.00 82.31 97 TYR A C 1
ATOM 723 O O . TYR A 1 97 ? -5.130 1.022 -9.251 1.00 82.31 97 TYR A O 1
ATOM 731 N N . TYR A 1 98 ? -3.840 -0.332 -10.510 1.00 78.00 98 TYR A N 1
ATOM 732 C CA . TYR A 1 98 ? -4.829 -0.517 -11.572 1.00 78.00 98 TYR A CA 1
ATOM 733 C C . TYR A 1 98 ? -5.630 -1.815 -11.433 1.00 78.00 98 TYR A C 1
ATOM 735 O O . TYR A 1 98 ? -6.782 -1.847 -11.852 1.00 78.00 98 TYR A O 1
ATOM 743 N N . TYR A 1 99 ? -5.056 -2.863 -10.832 1.00 78.50 99 TYR A N 1
ATOM 744 C CA . TYR A 1 99 ? -5.656 -4.198 -10.798 1.00 78.50 99 TYR A CA 1
ATOM 745 C C . TYR A 1 99 ? -5.789 -4.717 -9.365 1.00 78.50 99 TYR A C 1
ATOM 747 O O . TYR A 1 99 ? -4.780 -4.964 -8.714 1.00 78.50 99 TYR A O 1
ATOM 755 N N . TRP A 1 100 ? -7.017 -4.893 -8.863 1.00 68.56 100 TRP A N 1
ATOM 756 C CA . TRP A 1 100 ? -7.263 -5.256 -7.455 1.00 68.56 100 TRP A CA 1
ATOM 757 C C . TRP A 1 100 ? -6.821 -6.670 -7.069 1.00 68.56 100 TRP A C 1
ATOM 759 O O . TRP A 1 100 ? -6.666 -6.937 -5.884 1.00 68.56 100 TRP A O 1
ATOM 769 N N . PHE A 1 101 ? -6.649 -7.580 -8.035 1.00 72.00 101 PHE A N 1
ATOM 770 C CA . PHE A 1 101 ? -6.161 -8.938 -7.760 1.00 72.00 101 PHE A CA 1
ATOM 771 C C . PHE A 1 101 ? -4.640 -9.011 -7.677 1.00 72.00 101 PHE A C 1
ATOM 773 O O . PHE A 1 101 ? -4.094 -10.010 -7.206 1.00 72.00 101 PHE A O 1
ATOM 780 N N . SER A 1 102 ? -3.944 -7.967 -8.127 1.00 78.88 102 SER A N 1
ATOM 781 C CA . SER A 1 102 ? -2.548 -7.834 -7.763 1.00 78.88 102 SER A CA 1
ATOM 782 C C . SER A 1 102 ? -2.498 -7.646 -6.243 1.00 78.88 102 SER A C 1
ATOM 784 O O . SER A 1 102 ? -3.330 -6.955 -5.655 1.00 78.88 102 SER A O 1
ATOM 786 N N . ASN A 1 103 ? -1.510 -8.266 -5.606 1.00 82.12 103 ASN A N 1
ATOM 787 C CA . ASN A 1 103 ? -1.183 -8.002 -4.210 1.00 82.12 103 ASN A CA 1
ATOM 788 C C . ASN A 1 103 ? 0.031 -7.069 -4.140 1.00 82.12 103 ASN A C 1
ATOM 790 O O . ASN A 1 103 ? 0.779 -6.914 -5.110 1.00 82.12 103 ASN A O 1
ATOM 794 N N . PHE A 1 104 ? 0.244 -6.439 -2.991 1.00 84.81 104 PHE A N 1
ATOM 795 C CA . PHE A 1 104 ? 1.429 -5.627 -2.727 1.00 84.81 104 PHE A CA 1
ATOM 796 C C . PHE A 1 104 ? 2.095 -6.093 -1.431 1.00 84.81 104 PHE A C 1
ATOM 798 O O . PHE A 1 104 ? 1.433 -6.469 -0.467 1.00 84.81 104 PHE A O 1
ATOM 805 N N . LEU A 1 105 ? 3.427 -6.051 -1.410 1.00 89.69 105 LEU A N 1
ATOM 806 C CA . LEU A 1 105 ? 4.231 -6.331 -0.227 1.00 89.69 105 LEU A CA 1
ATOM 807 C C . LEU A 1 105 ? 4.912 -5.040 0.215 1.00 89.69 105 LEU A C 1
ATOM 809 O O . LEU A 1 105 ? 5.710 -4.467 -0.525 1.00 89.69 105 LEU A O 1
ATOM 813 N N . VAL A 1 106 ? 4.622 -4.600 1.436 1.00 89.44 106 VAL A N 1
ATOM 814 C CA . VAL A 1 106 ? 5.315 -3.467 2.055 1.00 89.44 106 VAL A CA 1
ATOM 815 C C . VAL A 1 106 ? 6.335 -4.013 3.039 1.00 89.44 106 VAL A C 1
ATOM 817 O O . VAL A 1 106 ? 5.981 -4.514 4.105 1.00 89.44 106 VAL A O 1
ATOM 820 N N . TYR A 1 107 ? 7.612 -3.890 2.690 1.00 92.31 107 TYR A N 1
ATOM 821 C CA . TYR A 1 107 ? 8.725 -4.315 3.530 1.00 92.31 107 TYR A CA 1
ATOM 822 C C . TYR A 1 107 ? 9.583 -3.123 3.963 1.00 92.31 107 TYR A C 1
ATOM 824 O O . TYR A 1 107 ? 9.657 -2.102 3.286 1.00 92.31 107 TYR A O 1
ATOM 832 N N . GLY A 1 108 ? 10.223 -3.245 5.123 1.00 91.12 108 GLY A N 1
ATOM 833 C CA . GLY A 1 108 ? 11.111 -2.228 5.678 1.00 91.12 108 GLY A CA 1
ATOM 834 C C . GLY A 1 108 ? 11.474 -2.542 7.125 1.00 91.12 108 GLY A C 1
ATOM 835 O O . GLY A 1 108 ? 10.732 -3.253 7.808 1.00 91.12 108 GLY A O 1
ATOM 836 N N . GLY A 1 109 ? 12.579 -1.982 7.619 1.00 92.19 109 GLY A N 1
ATOM 837 C CA . GLY A 1 109 ? 13.070 -2.217 8.984 1.00 92.19 109 GLY A CA 1
ATOM 838 C C . GLY A 1 109 ? 12.105 -1.761 10.088 1.00 92.19 109 GLY A C 1
ATOM 839 O O . GLY A 1 109 ? 11.092 -1.097 9.828 1.00 92.19 109 GLY A O 1
ATOM 840 N N . ALA A 1 110 ? 12.396 -2.106 11.342 1.00 88.38 110 ALA A N 1
ATOM 841 C CA . ALA A 1 110 ? 11.665 -1.564 12.488 1.00 88.38 110 ALA A CA 1
ATOM 842 C C 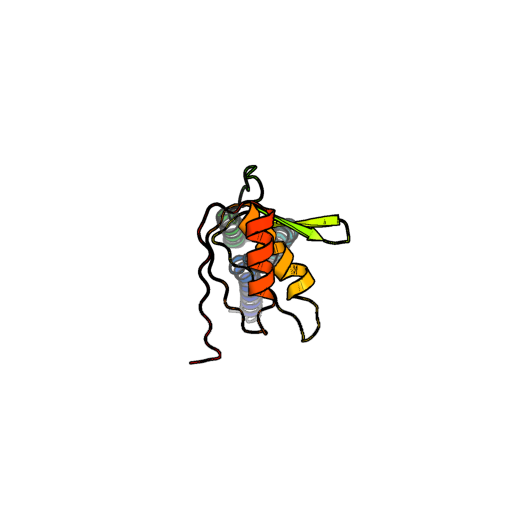. ALA A 1 110 ? 11.732 -0.022 12.491 1.00 88.38 110 ALA A C 1
ATOM 844 O O . ALA A 1 110 ? 12.725 0.559 12.069 1.00 88.38 110 ALA A O 1
ATOM 845 N N . GLY A 1 111 ? 10.646 0.653 12.877 1.00 86.00 111 GLY A N 1
ATOM 846 C CA . GLY A 1 111 ? 10.601 2.123 12.920 1.00 86.00 111 GLY A CA 1
ATOM 847 C C . GLY A 1 111 ? 10.549 2.852 11.566 1.00 86.00 111 GLY A C 1
ATOM 848 O O . GLY A 1 111 ? 10.304 4.049 11.550 1.00 86.00 111 GLY A O 1
ATOM 849 N N . SER A 1 112 ? 10.658 2.159 10.425 1.00 89.38 112 SER A N 1
ATOM 850 C CA . SER A 1 112 ? 10.633 2.767 9.070 1.00 89.38 112 SER A CA 1
ATOM 851 C C . SER A 1 112 ? 9.326 3.471 8.666 1.00 89.38 112 SER A C 1
ATOM 853 O O . SER A 1 112 ? 9.217 3.992 7.561 1.00 89.38 112 SER A O 1
ATOM 855 N N . GLY A 1 113 ? 8.302 3.468 9.522 1.00 89.00 113 GLY A N 1
ATOM 856 C CA . GLY A 1 113 ? 7.068 4.213 9.275 1.00 89.00 113 GLY A CA 1
ATOM 857 C C . GLY A 1 113 ? 6.057 3.553 8.333 1.00 89.00 113 GLY A C 1
ATOM 858 O O . GLY A 1 113 ? 5.050 4.191 8.048 1.00 89.00 113 GLY A O 1
ATOM 859 N N . LYS A 1 114 ? 6.249 2.287 7.918 1.00 91.19 114 LYS A N 1
ATOM 860 C CA . LYS A 1 114 ? 5.355 1.532 7.000 1.00 91.19 114 LYS A CA 1
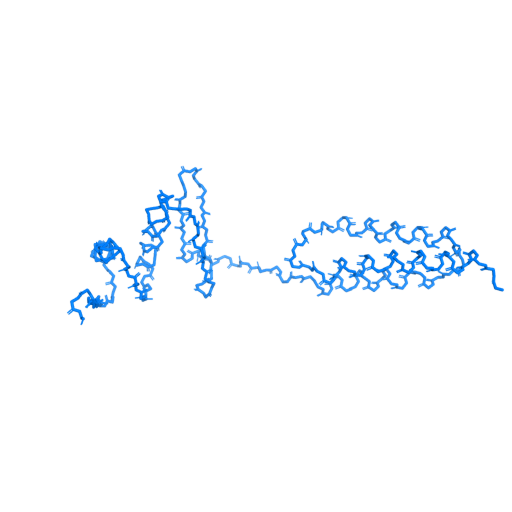ATOM 861 C C . LYS A 1 114 ? 3.858 1.756 7.246 1.00 91.19 114 LYS A C 1
ATOM 863 O O . LYS A 1 114 ? 3.107 2.029 6.316 1.00 91.19 114 LYS A O 1
ATOM 868 N N . THR A 1 115 ? 3.434 1.657 8.506 1.00 89.25 115 THR A N 1
ATOM 869 C CA . THR A 1 115 ? 2.036 1.840 8.915 1.00 89.25 115 THR A CA 1
ATOM 870 C C . THR A 1 115 ? 1.530 3.247 8.605 1.00 89.25 115 THR A C 1
ATOM 872 O O . THR A 1 115 ? 0.450 3.403 8.049 1.00 89.25 115 THR A O 1
ATOM 875 N N . LYS A 1 116 ? 2.313 4.280 8.930 1.00 89.06 116 LYS A N 1
ATOM 876 C CA . LYS A 1 116 ? 1.919 5.682 8.750 1.00 89.06 116 LYS A CA 1
ATOM 877 C C . LYS A 1 116 ? 2.018 6.125 7.289 1.00 89.06 116 LYS A C 1
ATOM 879 O O . LYS A 1 116 ? 1.145 6.853 6.835 1.00 89.06 116 LYS A O 1
ATOM 884 N N . SER A 1 117 ? 3.069 5.713 6.579 1.00 88.44 117 SER A N 1
ATOM 885 C CA . SER A 1 117 ? 3.353 6.175 5.217 1.00 88.44 117 SER A CA 1
ATOM 886 C C . SER A 1 117 ? 2.580 5.420 4.140 1.00 88.44 117 SER A C 1
ATOM 888 O O . SER A 1 117 ? 2.169 6.038 3.166 1.00 88.44 117 SER A O 1
ATOM 890 N N . ILE A 1 118 ? 2.366 4.110 4.307 1.00 90.31 118 ILE A N 1
ATOM 891 C CA . ILE A 1 118 ? 1.692 3.271 3.305 1.00 90.31 118 ILE A CA 1
ATOM 892 C C . ILE A 1 118 ? 0.410 2.649 3.857 1.00 90.31 118 ILE A C 1
ATOM 894 O O . ILE A 1 118 ? -0.633 2.772 3.227 1.00 90.31 118 ILE A O 1
ATOM 898 N N . GLY A 1 119 ? 0.453 2.025 5.037 1.00 90.94 119 GLY A N 1
ATOM 899 C CA . GLY A 1 119 ? -0.670 1.243 5.569 1.00 90.94 119 GLY A CA 1
ATOM 900 C C . GLY A 1 119 ? -1.968 2.038 5.743 1.00 90.94 119 GLY A C 1
ATOM 901 O O . GLY A 1 119 ? -2.992 1.691 5.157 1.00 90.94 119 GLY A O 1
ATOM 902 N N . LYS A 1 120 ? -1.931 3.128 6.520 1.00 92.06 120 LYS A N 1
ATOM 903 C CA . LYS A 1 120 ? -3.104 3.976 6.797 1.00 92.06 120 LYS A CA 1
ATOM 904 C C . LYS A 1 120 ? -3.640 4.678 5.535 1.00 92.06 120 LYS A C 1
ATOM 906 O O . LYS A 1 120 ? -4.845 4.587 5.306 1.00 92.06 120 LYS A O 1
ATOM 911 N N . PRO A 1 121 ? -2.804 5.307 4.680 1.00 92.19 121 PRO A N 1
ATOM 912 C CA . PRO A 1 121 ? -3.280 5.885 3.420 1.00 92.19 121 PRO A CA 1
ATOM 913 C C . PRO A 1 121 ? -3.923 4.858 2.487 1.00 92.19 121 PRO A C 1
ATOM 915 O O . PRO A 1 121 ? -4.938 5.141 1.859 1.00 92.19 121 PRO A O 1
ATOM 918 N N . LEU A 1 122 ? -3.366 3.650 2.413 1.00 91.00 122 LEU A N 1
ATOM 919 C CA . LEU A 1 122 ? -3.899 2.595 1.560 1.00 91.00 122 LEU A CA 1
ATOM 920 C C . LEU A 1 122 ? -5.243 2.070 2.066 1.00 91.00 122 LEU A C 1
ATOM 922 O O . LEU A 1 122 ? -6.174 1.916 1.280 1.00 91.00 122 LEU A O 1
ATOM 926 N N . MET A 1 123 ? -5.372 1.881 3.379 1.00 91.75 123 MET A N 1
ATOM 927 C CA . MET A 1 123 ? -6.644 1.559 4.023 1.00 91.75 123 MET A CA 1
ATOM 928 C C . MET A 1 123 ? -7.712 2.626 3.745 1.00 91.75 123 MET A C 1
ATOM 930 O O . MET A 1 123 ? -8.843 2.283 3.412 1.00 91.75 123 MET A O 1
ATOM 934 N N . GLU A 1 124 ? -7.360 3.914 3.820 1.00 93.19 124 GLU A N 1
ATOM 935 C CA . GLU A 1 124 ? -8.283 5.005 3.479 1.00 93.19 124 GLU A CA 1
ATOM 936 C C . GLU A 1 124 ? -8.758 4.915 2.024 1.00 93.19 124 GLU A C 1
ATOM 938 O O . GLU A 1 124 ? -9.944 5.106 1.765 1.00 93.19 124 GLU A O 1
ATOM 943 N N . GLN A 1 125 ? -7.878 4.576 1.078 1.00 91.31 125 GLN A N 1
ATOM 944 C CA . GLN A 1 125 ? -8.268 4.382 -0.322 1.00 91.31 125 GLN A CA 1
ATOM 945 C C . GLN A 1 125 ? -9.232 3.194 -0.489 1.00 91.31 125 GLN A C 1
ATOM 947 O O . GLN A 1 125 ? -10.230 3.331 -1.191 1.00 91.31 125 GLN A O 1
ATOM 952 N N . TYR A 1 126 ? -8.996 2.063 0.186 1.00 90.69 126 TYR A N 1
ATOM 953 C CA . TYR A 1 126 ? -9.909 0.911 0.132 1.00 90.69 126 TYR A CA 1
ATOM 954 C C . TYR A 1 126 ? -11.299 1.242 0.683 1.00 90.69 126 TYR A C 1
ATOM 956 O O . TYR A 1 126 ? -12.303 0.951 0.033 1.00 90.69 126 TYR A O 1
ATOM 964 N N . ILE A 1 127 ? -11.354 1.912 1.837 1.00 92.19 127 ILE A N 1
ATOM 965 C CA . ILE A 1 127 ? -12.608 2.335 2.472 1.00 92.19 127 ILE A CA 1
ATOM 966 C C . ILE A 1 127 ? -13.360 3.326 1.576 1.00 92.19 127 ILE A C 1
ATOM 968 O O . ILE A 1 127 ? -14.557 3.166 1.353 1.00 92.19 127 ILE A O 1
ATOM 972 N N . ARG A 1 128 ? -12.672 4.321 1.001 1.00 91.31 128 ARG A N 1
ATOM 973 C CA . ARG A 1 128 ? -13.289 5.297 0.083 1.00 91.31 128 ARG A CA 1
ATOM 974 C C . ARG A 1 128 ? -13.849 4.658 -1.182 1.00 91.31 128 ARG A C 1
ATOM 976 O O . ARG A 1 128 ? -14.830 5.151 -1.728 1.00 91.31 128 ARG A O 1
ATOM 983 N N . SER A 1 129 ? -13.216 3.586 -1.639 1.00 88.62 129 SER A N 1
ATOM 984 C CA . SER A 1 129 ? -13.645 2.821 -2.806 1.00 88.62 129 SER A CA 1
ATOM 985 C C . SER A 1 129 ? -14.718 1.772 -2.471 1.00 88.62 129 SER A C 1
ATOM 987 O O . SER A 1 129 ? -15.164 1.073 -3.376 1.00 88.62 129 SER A O 1
ATOM 989 N N . GLY A 1 130 ? -15.146 1.655 -1.205 1.00 89.81 130 GLY A N 1
ATOM 990 C CA . GLY A 1 130 ? -16.201 0.729 -0.777 1.00 89.81 130 GLY A CA 1
ATOM 991 C C . GLY A 1 130 ? -15.783 -0.744 -0.751 1.00 89.81 130 GLY A C 1
ATOM 992 O O . GLY A 1 130 ? -16.640 -1.618 -0.804 1.00 89.81 130 GLY A O 1
ATOM 993 N N . PHE A 1 131 ? -14.483 -1.045 -0.689 1.00 89.56 131 PHE A N 1
ATOM 994 C CA . PHE A 1 131 ? -14.007 -2.429 -0.666 1.00 89.56 131 PHE A CA 1
ATOM 995 C C . PHE A 1 131 ? -14.187 -3.078 0.702 1.00 89.56 131 PHE A C 1
ATOM 997 O O . PHE A 1 131 ? -13.626 -2.605 1.689 1.00 89.56 131 PHE A O 1
ATOM 1004 N N . ALA A 1 132 ? -14.852 -4.235 0.714 1.00 90.25 132 ALA A N 1
ATOM 1005 C CA . ALA A 1 132 ? -14.812 -5.166 1.833 1.00 90.25 132 ALA A CA 1
ATOM 1006 C C . ALA A 1 132 ? -13.400 -5.732 2.028 1.00 90.25 132 ALA A C 1
ATOM 1008 O O . ALA A 1 132 ? -12.716 -6.089 1.068 1.00 90.25 132 ALA A O 1
ATOM 1009 N N . GLY A 1 133 ? -12.968 -5.828 3.285 1.00 89.12 133 GLY A N 1
ATOM 1010 C CA . GLY A 1 133 ? -11.638 -6.309 3.632 1.00 89.12 133 GLY A CA 1
ATOM 1011 C C . GLY A 1 133 ? -11.567 -6.861 5.049 1.00 89.12 133 GLY A C 1
ATOM 1012 O O . GLY A 1 133 ? -12.404 -6.560 5.896 1.00 89.12 133 GLY A O 1
ATOM 1013 N N . PHE A 1 134 ? -10.539 -7.670 5.290 1.00 92.00 134 PHE A N 1
ATOM 1014 C CA . PHE A 1 134 ? -10.206 -8.227 6.596 1.00 92.00 134 PHE A CA 1
ATOM 1015 C C . PHE A 1 134 ? -8.904 -7.595 7.090 1.00 92.00 134 PHE A C 1
ATOM 1017 O O . PHE A 1 134 ? -7.914 -7.555 6.357 1.00 92.00 134 PHE A O 1
ATOM 1024 N N . ILE A 1 135 ? -8.905 -7.090 8.324 1.00 91.44 135 ILE A N 1
ATOM 1025 C CA . ILE A 1 135 ? -7.743 -6.443 8.936 1.00 91.44 135 ILE A CA 1
ATOM 1026 C C . ILE A 1 135 ? -7.270 -7.319 10.089 1.00 91.44 135 ILE A C 1
ATOM 1028 O O . ILE A 1 135 ? -7.999 -7.529 11.052 1.00 91.44 135 ILE A O 1
ATOM 1032 N N . TYR A 1 136 ? -6.028 -7.786 9.996 1.00 91.25 136 TYR A N 1
ATOM 1033 C CA . TYR A 1 136 ? -5.336 -8.422 11.108 1.00 91.25 136 TYR A CA 1
ATOM 1034 C C . TYR A 1 136 ? -4.405 -7.406 11.772 1.00 91.25 136 TYR A C 1
ATOM 1036 O O . TYR A 1 136 ? -3.429 -6.956 11.166 1.00 91.25 136 TYR A O 1
ATOM 1044 N N . ASP A 1 137 ? -4.723 -7.020 13.005 1.00 88.94 137 ASP A N 1
ATOM 1045 C CA . ASP A 1 137 ? -4.012 -5.982 13.748 1.00 88.94 137 ASP A CA 1
ATOM 1046 C C . ASP A 1 137 ? -3.245 -6.582 14.928 1.00 88.94 137 ASP A C 1
ATOM 1048 O O . ASP A 1 137 ? -3.793 -6.796 16.002 1.00 88.94 137 ASP A O 1
ATOM 1052 N N . PHE A 1 138 ? -1.958 -6.861 14.721 1.00 84.44 138 PHE A N 1
ATOM 1053 C CA . PHE A 1 138 ? -1.093 -7.389 15.780 1.00 84.44 138 PHE A CA 1
ATOM 1054 C C . PHE A 1 138 ? -0.649 -6.315 16.791 1.00 84.44 138 PHE A C 1
ATOM 1056 O O . PHE A 1 138 ? -0.184 -6.650 17.875 1.00 84.44 138 PHE A O 1
ATOM 1063 N N . LYS A 1 139 ? -0.715 -5.023 16.438 1.00 73.88 139 LYS A N 1
ATOM 1064 C CA . LYS A 1 139 ? -0.131 -3.936 17.239 1.00 73.88 139 LYS A CA 1
ATOM 1065 C C . LYS A 1 139 ? -1.218 -3.114 17.923 1.00 7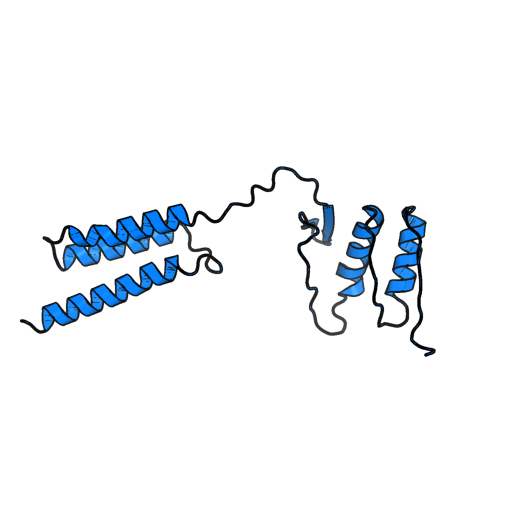3.88 139 LYS A C 1
ATOM 1067 O O . LYS A 1 139 ? -1.652 -2.110 17.361 1.00 73.88 139 LYS A O 1
ATOM 1072 N N . ASP A 1 140 ? -1.594 -3.526 19.134 1.00 66.88 140 ASP A N 1
ATOM 1073 C CA . ASP A 1 140 ? -2.338 -2.743 20.138 1.00 66.88 140 ASP A CA 1
ATOM 1074 C C . ASP A 1 140 ? -3.386 -1.771 19.559 1.00 66.88 140 ASP A C 1
ATOM 1076 O O . ASP A 1 140 ? -3.415 -0.577 19.868 1.00 66.88 140 ASP A O 1
ATOM 1080 N N . PHE A 1 141 ? -4.261 -2.294 18.698 1.00 76.31 141 PHE A N 1
ATOM 1081 C CA . PHE A 1 141 ? -5.430 -1.603 18.142 1.00 76.31 141 PHE A CA 1
ATOM 1082 C C . PHE A 1 141 ? -5.168 -0.376 17.244 1.00 76.31 141 PHE A C 1
ATOM 1084 O O . PHE A 1 141 ? -6.118 0.367 16.956 1.00 76.31 141 PHE A O 1
ATOM 1091 N N . ASP A 1 142 ? -3.941 -0.119 16.771 1.00 86.38 142 ASP A N 1
ATOM 1092 C CA . ASP A 1 142 ? -3.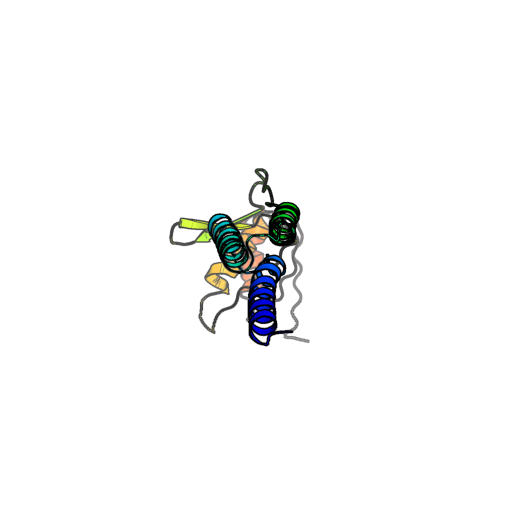663 1.072 15.945 1.00 86.38 142 ASP A CA 1
ATOM 1093 C C . ASP A 1 142 ? -4.404 1.023 14.598 1.00 86.38 142 ASP A 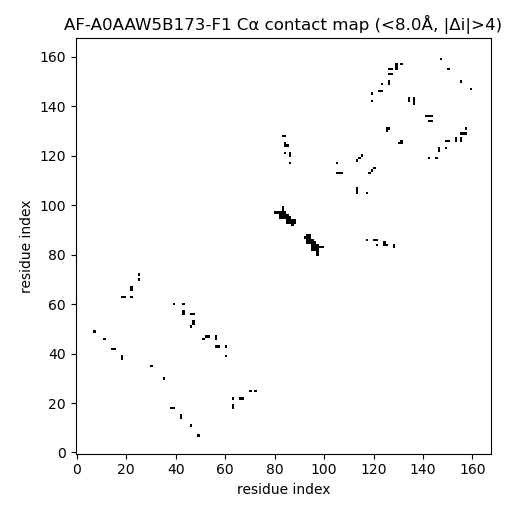C 1
ATOM 1095 O O . ASP A 1 142 ? -5.016 2.015 14.171 1.00 86.38 142 ASP A O 1
ATOM 1099 N N . TYR A 1 143 ? -4.411 -0.133 13.930 1.00 90.44 143 TYR A N 1
ATOM 1100 C CA . TYR A 1 143 ? -5.163 -0.286 12.685 1.00 90.44 143 TYR A CA 1
ATOM 1101 C C . TYR A 1 143 ? -6.660 -0.359 12.932 1.00 90.44 143 TYR A C 1
ATOM 1103 O O . TYR A 1 143 ? -7.416 0.268 12.192 1.00 90.44 143 TYR A O 1
ATOM 1111 N N . THR A 1 144 ? -7.083 -1.047 13.987 1.00 90.75 144 THR A N 1
ATOM 1112 C CA . THR A 1 144 ? -8.498 -1.178 14.355 1.00 90.75 144 THR A CA 1
ATOM 1113 C C . THR A 1 144 ? -9.139 0.193 14.571 1.00 90.75 144 THR A C 1
ATOM 1115 O O . THR A 1 144 ? -10.155 0.525 13.953 1.00 90.75 144 THR A O 1
ATOM 1118 N N . ARG A 1 145 ? -8.505 1.048 15.386 1.00 90.88 145 ARG A N 1
ATOM 1119 C CA . ARG A 1 145 ? -8.982 2.414 15.650 1.00 90.88 145 ARG A CA 1
ATOM 1120 C C . ARG A 1 145 ? -8.959 3.271 14.387 1.00 90.88 145 ARG A C 1
ATOM 1122 O O . ARG A 1 145 ? -9.879 4.055 14.152 1.00 90.88 145 ARG A O 1
ATOM 1129 N N . THR A 1 146 ? -7.917 3.127 13.569 1.00 93.12 146 THR A N 1
ATOM 1130 C CA . THR A 1 146 ? -7.807 3.867 12.307 1.00 93.12 146 THR A CA 1
ATOM 1131 C C . THR A 1 146 ? -8.927 3.484 11.337 1.00 93.12 146 THR A C 1
ATOM 1133 O O . THR A 1 146 ? -9.575 4.375 10.791 1.00 93.12 146 THR A O 1
ATOM 1136 N N . ALA A 1 147 ? -9.206 2.190 11.173 1.00 93.81 147 ALA A N 1
ATOM 1137 C CA . ALA A 1 147 ? -10.271 1.688 10.310 1.00 93.81 147 ALA A CA 1
ATOM 1138 C C . ALA A 1 147 ? -11.641 2.214 10.747 1.00 93.81 147 ALA A C 1
ATOM 1140 O O . ALA A 1 147 ? -12.358 2.793 9.933 1.00 93.81 147 ALA A O 1
ATOM 1141 N N . TYR A 1 148 ? -11.963 2.110 12.041 1.00 93.38 148 TYR A N 1
ATOM 1142 C CA . TYR A 1 148 ? -13.224 2.609 12.591 1.00 93.38 148 TYR A CA 1
ATOM 1143 C C . TYR A 1 148 ? -13.430 4.109 12.316 1.00 93.38 148 TYR A C 1
ATOM 1145 O O . TYR A 1 148 ? -14.492 4.533 11.853 1.00 93.38 148 TYR A O 1
ATOM 1153 N N . ASN A 1 149 ? -12.391 4.923 12.528 1.00 94.44 149 ASN A N 1
ATOM 1154 C CA . ASN A 1 149 ? -12.451 6.361 12.263 1.00 94.44 149 ASN A CA 1
ATOM 1155 C C . ASN A 1 149 ? -12.627 6.673 10.770 1.00 94.44 149 ASN A C 1
ATOM 1157 O O . ASN A 1 149 ? -13.397 7.565 10.415 1.00 94.44 149 ASN A O 1
ATOM 1161 N N . LEU A 1 150 ? -11.931 5.948 9.892 1.00 95.19 150 LEU A N 1
ATOM 1162 C CA . LEU A 1 150 ? -12.032 6.129 8.443 1.00 95.19 150 LEU A CA 1
ATOM 1163 C C . LEU A 1 150 ? -13.404 5.710 7.903 1.00 95.19 150 LEU A C 1
ATOM 1165 O O . LEU A 1 150 ? -13.951 6.418 7.059 1.00 95.19 150 LEU A O 1
ATOM 1169 N N . ILE A 1 151 ? -13.979 4.623 8.421 1.00 94.44 151 ILE A N 1
ATOM 1170 C CA . ILE A 1 151 ? -15.330 4.153 8.077 1.00 94.44 151 ILE A CA 1
ATOM 1171 C C . ILE A 1 151 ? -16.363 5.236 8.383 1.00 94.44 151 ILE A C 1
ATOM 1173 O O . ILE A 1 151 ? -17.153 5.601 7.511 1.00 94.44 151 ILE A O 1
ATOM 1177 N N . ARG A 1 152 ? -16.306 5.818 9.588 1.00 93.81 152 ARG A N 1
ATOM 1178 C CA . ARG A 1 152 ? -17.204 6.913 9.985 1.00 93.81 152 ARG A CA 1
ATOM 1179 C C . ARG A 1 152 ? -16.984 8.181 9.166 1.00 93.81 152 ARG A C 1
ATOM 1181 O O . ARG A 1 152 ? -17.951 8.845 8.814 1.00 93.81 152 ARG A O 1
ATOM 1188 N N . LYS A 1 153 ? -15.726 8.517 8.868 1.00 95.88 153 LYS A N 1
ATOM 1189 C CA . LYS A 1 153 ? -15.358 9.712 8.092 1.00 95.88 153 LYS A CA 1
ATOM 1190 C C . LYS A 1 153 ? -15.857 9.648 6.647 1.00 95.88 153 LYS A C 1
ATOM 1192 O O . LYS A 1 153 ? -16.266 10.673 6.115 1.00 95.88 153 LYS A O 1
ATOM 1197 N N . HIS A 1 154 ? -15.794 8.476 6.015 1.00 94.38 154 HIS A N 1
ATOM 1198 C CA . HIS A 1 154 ? -16.091 8.308 4.586 1.00 94.38 154 HIS A CA 1
ATOM 1199 C C . HIS A 1 154 ? -17.455 7.673 4.298 1.00 94.38 154 HIS A C 1
ATOM 1201 O O . HIS A 1 154 ? -17.764 7.444 3.134 1.00 94.38 154 HIS A O 1
ATOM 1207 N N . GLY A 1 155 ? -18.273 7.404 5.322 1.00 92.19 155 GLY A N 1
ATOM 1208 C CA . GLY A 1 155 ? -19.611 6.829 5.142 1.00 92.19 155 GLY A CA 1
ATOM 1209 C C . GLY A 1 155 ? -19.568 5.447 4.491 1.00 92.19 155 GLY A C 1
ATOM 1210 O O . GLY A 1 155 ? -20.287 5.190 3.529 1.00 92.19 155 GLY A O 1
ATOM 1211 N N . TYR A 1 156 ? -18.673 4.584 4.972 1.00 93.69 156 TYR A N 1
ATOM 1212 C CA . TYR A 1 156 ? -18.457 3.261 4.393 1.00 93.69 156 TYR A CA 1
ATOM 1213 C C . TYR A 1 156 ? -19.746 2.411 4.434 1.00 93.69 156 TYR A C 1
ATOM 1215 O O . TYR A 1 156 ? -20.382 2.345 5.486 1.00 93.69 156 TYR A O 1
ATOM 1223 N N . PRO A 1 157 ? -20.145 1.764 3.321 1.00 89.88 157 PRO A N 1
ATOM 1224 C CA . PRO A 1 157 ? -21.489 1.197 3.165 1.00 89.88 157 PRO A CA 1
ATOM 1225 C C . PRO A 1 157 ? -21.691 -0.183 3.810 1.00 89.88 157 PRO A C 1
ATOM 1227 O O . PRO A 1 157 ? -22.789 -0.729 3.724 1.00 89.88 157 PRO A O 1
ATOM 1230 N N . HIS A 1 158 ? -20.653 -0.777 4.404 1.00 91.81 158 HIS A N 1
ATOM 1231 C CA . HIS A 1 158 ? -20.707 -2.126 4.970 1.00 91.81 158 HIS A CA 1
ATOM 1232 C C . HIS A 1 158 ? -20.475 -2.124 6.485 1.00 91.81 158 HIS A C 1
ATOM 1234 O O . HIS A 1 158 ? -19.805 -1.242 7.025 1.00 91.81 158 HIS A O 1
ATOM 1240 N N . GLU A 1 159 ? -20.998 -3.153 7.152 1.00 91.75 159 GLU A N 1
ATOM 1241 C CA . GLU A 1 159 ? -20.856 -3.357 8.595 1.00 91.75 159 GLU A CA 1
ATOM 1242 C C . GLU A 1 159 ? -19.394 -3.569 9.018 1.00 91.75 159 GLU A C 1
ATOM 1244 O O . GLU A 1 159 ? -18.589 -4.166 8.297 1.00 91.75 159 GLU A O 1
ATOM 1249 N N . PHE A 1 160 ? -19.059 -3.097 10.221 1.00 91.94 160 PHE A N 1
ATOM 1250 C CA . PHE A 1 160 ? -17.739 -3.262 10.827 1.00 91.94 160 PHE A CA 1
ATOM 1251 C C . PHE A 1 160 ? -17.809 -4.265 11.979 1.00 91.94 160 PHE A C 1
ATOM 1253 O O . PHE A 1 160 ? -18.392 -3.983 13.025 1.00 91.94 160 PHE A O 1
ATOM 1260 N N . TYR A 1 161 ? -17.171 -5.421 11.796 1.00 92.81 161 TYR A N 1
ATOM 1261 C CA . TYR A 1 161 ? -17.058 -6.454 12.822 1.00 92.81 161 TYR A CA 1
ATOM 1262 C C . TYR A 1 161 ? -15.672 -6.426 13.460 1.00 92.81 161 TYR A C 1
ATOM 1264 O O . TYR A 1 161 ? -14.661 -6.280 12.773 1.00 92.81 161 TYR A O 1
ATOM 1272 N N . TYR A 1 162 ? -15.631 -6.603 14.777 1.00 90.06 162 TYR A N 1
ATOM 1273 C CA . TYR A 1 162 ? -14.403 -6.601 15.558 1.00 90.06 162 TYR A CA 1
ATOM 1274 C C . TYR A 1 162 ? -14.355 -7.827 16.470 1.00 90.06 162 TYR A C 1
ATOM 1276 O O . TYR A 1 162 ? -15.310 -8.106 17.193 1.00 90.06 162 TYR A O 1
ATOM 1284 N N . VAL A 1 163 ? -13.232 -8.544 16.425 1.00 89.56 163 VAL A N 1
ATOM 1285 C CA . VAL A 1 163 ? -12.949 -9.716 17.259 1.00 89.56 163 VAL A CA 1
ATOM 1286 C C . VAL A 1 163 ? -11.610 -9.480 17.947 1.00 89.56 163 VAL A C 1
ATOM 1288 O O . VAL A 1 163 ? -10.617 -9.200 17.276 1.00 89.56 163 VAL A O 1
ATOM 1291 N N . ASN A 1 164 ? -11.594 -9.578 19.276 1.00 87.25 164 ASN A N 1
ATOM 1292 C CA . ASN A 1 164 ? -10.386 -9.446 20.082 1.00 87.25 164 ASN A CA 1
ATOM 1293 C C . ASN A 1 164 ? -9.886 -10.831 20.506 1.00 87.25 164 ASN A C 1
ATOM 1295 O O . ASN A 1 164 ? -10.658 -11.611 21.057 1.00 87.25 164 ASN A O 1
ATOM 1299 N N . PHE A 1 165 ? -8.604 -11.106 20.271 1.00 86.19 165 PHE A N 1
ATOM 1300 C CA . PHE A 1 165 ? -7.948 -12.361 20.648 1.00 86.19 165 PHE A CA 1
ATOM 1301 C C . PHE A 1 165 ? -7.053 -12.229 21.888 1.00 86.19 165 PHE A C 1
ATOM 1303 O O . PHE A 1 165 ? -6.515 -13.230 22.339 1.00 86.19 165 PHE A O 1
ATOM 1310 N N . THR A 1 166 ? -6.872 -11.025 22.442 1.00 79.38 166 THR A N 1
ATOM 1311 C CA . THR A 1 166 ? -6.000 -10.804 23.612 1.00 79.38 166 THR A CA 1
ATOM 1312 C C . THR A 1 166 ? -6.538 -11.460 24.887 1.00 79.38 166 THR A C 1
ATOM 1314 O O . THR A 1 166 ? -5.759 -11.794 25.772 1.00 79.38 166 THR A O 1
ATOM 1317 N N . ASP A 1 167 ? -7.855 -11.659 24.960 1.00 68.62 167 ASP A N 1
ATOM 1318 C CA . ASP A 1 167 ? -8.550 -12.187 26.139 1.00 68.62 167 ASP A CA 1
ATOM 1319 C C . ASP A 1 167 ? -9.003 -13.658 25.964 1.00 68.62 167 ASP A C 1
ATOM 1321 O O . ASP A 1 167 ? -9.853 -14.127 26.723 1.00 68.62 167 ASP A O 1
ATOM 1325 N N . MET A 1 168 ? -8.489 -14.366 24.946 1.00 63.12 168 MET A N 1
ATOM 1326 C CA . MET A 1 168 ? -8.732 -15.802 24.700 1.00 63.12 168 MET A CA 1
ATOM 1327 C C . MET A 1 168 ? -7.637 -16.674 25.313 1.00 63.12 168 MET A C 1
ATOM 1329 O O . MET A 1 168 ? -7.995 -17.753 25.836 1.00 63.12 168 MET A O 1
#

Sequence (168 aa):
MNMDHMFIMRLAALLFGGGIASCLFPGKSRMSHVLFLLLVLAETAVAHATTPDGWWFLLPGVVSVLLRLSFKGGTESGKGGKALLSLHATDGTIIRYYYWFSNFLVYGGAGSGKTKSIGKPLMEQYIRSGFAGFIYDFKDFDYTRTAYNLIRKHGYPHEFYYVNFTDM